Protein AF-A0A816HQ42-F1 (afdb_monomer)

Radius of gyration: 17.93 Å; Cα contacts (8 Å, |Δi|>4): 269; chains: 1; bounding box: 43×41×52 Å

Structure (mmCIF, N/CA/C/O backbone):
data_AF-A0A816HQ42-F1
#
_entry.id   AF-A0A816HQ42-F1
#
loop_
_atom_site.group_PDB
_atom_site.id
_atom_site.type_symbol
_atom_site.label_atom_id
_atom_site.label_alt_id
_atom_site.label_comp_id
_atom_site.label_asym_id
_atom_site.label_entity_id
_atom_site.label_seq_id
_atom_site.pdbx_PDB_ins_code
_atom_site.Cartn_x
_atom_site.Cartn_y
_atom_site.Cartn_z
_atom_site.occupancy
_atom_site.B_iso_or_equiv
_atom_site.auth_seq_id
_atom_site.auth_comp_id
_atom_site.auth_asym_id
_atom_site.auth_atom_id
_atom_site.pdbx_PDB_model_num
ATOM 1 N N . SER A 1 1 ? -10.584 -6.767 -4.571 1.00 36.97 1 SER A N 1
ATOM 2 C CA . SER A 1 1 ? -9.374 -7.254 -5.267 1.00 36.97 1 SER A CA 1
ATOM 3 C C . SER A 1 1 ? -8.694 -6.064 -5.923 1.00 36.97 1 SER A C 1
ATOM 5 O O . SER A 1 1 ? -9.395 -5.142 -6.325 1.00 36.97 1 SER A O 1
ATOM 7 N N . MET A 1 2 ? -7.358 -6.034 -5.983 1.00 34.44 2 MET A N 1
ATOM 8 C CA . MET A 1 2 ? -6.651 -5.024 -6.780 1.00 34.44 2 MET A CA 1
ATOM 9 C C . MET A 1 2 ? -6.932 -5.333 -8.249 1.00 34.44 2 MET A C 1
ATOM 11 O O . MET A 1 2 ? -6.673 -6.449 -8.694 1.00 34.44 2 MET A O 1
ATOM 15 N N . GLN A 1 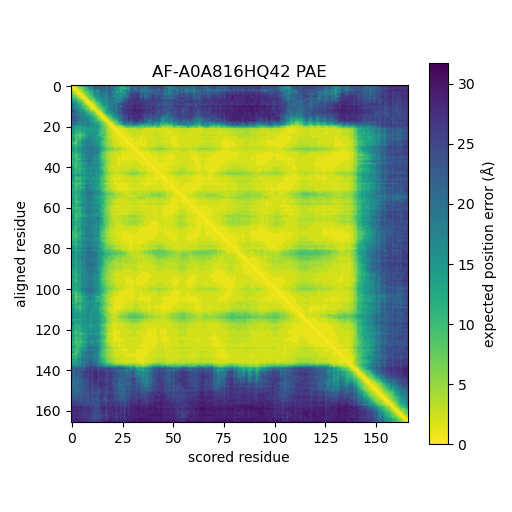3 ? -7.535 -4.394 -8.970 1.00 34.88 3 GLN A N 1
ATOM 16 C CA . GLN A 1 3 ? -7.752 -4.534 -10.404 1.00 34.88 3 GLN A CA 1
ATOM 17 C C . GLN A 1 3 ? -6.557 -3.895 -11.110 1.00 34.88 3 GLN A C 1
ATOM 19 O O . GLN A 1 3 ? -6.292 -2.696 -10.959 1.00 34.88 3 GLN A O 1
ATOM 24 N N . SER A 1 4 ? -5.816 -4.710 -11.861 1.00 33.09 4 SER A N 1
ATOM 25 C CA . SER A 1 4 ? -4.896 -4.215 -12.880 1.00 33.09 4 SER A CA 1
ATOM 26 C C . SER A 1 4 ? -5.750 -3.739 -14.049 1.00 33.09 4 SER A C 1
ATOM 28 O O . SER A 1 4 ? -6.280 -4.547 -14.809 1.00 33.09 4 SER A O 1
ATOM 30 N N . ILE A 1 5 ? -5.973 -2.429 -14.144 1.00 37.00 5 ILE A N 1
ATOM 31 C CA . ILE A 1 5 ? -6.613 -1.847 -15.320 1.00 37.00 5 ILE A CA 1
ATOM 32 C C . ILE A 1 5 ? -5.490 -1.482 -16.286 1.00 37.00 5 ILE A C 1
ATOM 34 O O . ILE A 1 5 ? -4.822 -0.457 -16.137 1.00 37.00 5 ILE A O 1
ATOM 38 N N . ILE A 1 6 ? -5.271 -2.358 -17.267 1.00 34.97 6 ILE A N 1
ATOM 39 C CA . ILE A 1 6 ? -4.435 -2.065 -18.427 1.00 34.97 6 ILE A CA 1
ATOM 40 C C . ILE A 1 6 ? -5.213 -1.128 -19.355 1.00 34.97 6 ILE A C 1
ATOM 42 O O . ILE A 1 6 ? -6.210 -1.500 -19.966 1.00 34.97 6 ILE A O 1
ATOM 46 N N . HIS A 1 7 ? -4.763 0.113 -19.479 1.00 31.97 7 HIS A N 1
ATOM 47 C CA . HIS A 1 7 ? -5.173 0.949 -20.597 1.00 31.97 7 HIS A CA 1
ATOM 48 C C . HIS A 1 7 ? -4.108 0.796 -21.680 1.00 31.97 7 HIS A C 1
ATOM 50 O O . HIS A 1 7 ? -2.968 1.219 -21.500 1.00 31.97 7 HIS A O 1
ATOM 56 N N . SER A 1 8 ? -4.459 0.149 -22.795 1.00 33.41 8 SER A N 1
ATOM 57 C CA . SER A 1 8 ? -3.625 0.213 -23.997 1.00 33.41 8 SER A CA 1
ATOM 58 C C . SER A 1 8 ? -3.621 1.652 -24.525 1.00 33.41 8 SER A C 1
ATOM 60 O O . SER A 1 8 ? -4.549 2.417 -24.249 1.00 33.41 8 SER A O 1
ATOM 62 N N . ALA A 1 9 ? -2.630 2.018 -25.342 1.00 36.56 9 ALA A N 1
ATOM 63 C CA . ALA A 1 9 ? -2.511 3.340 -25.977 1.00 36.56 9 ALA A CA 1
ATOM 64 C C . ALA A 1 9 ? -3.733 3.768 -26.835 1.00 36.56 9 ALA A C 1
ATOM 66 O O . ALA A 1 9 ? -3.754 4.864 -27.386 1.00 36.56 9 ALA A O 1
ATOM 67 N N . SER A 1 10 ? -4.765 2.922 -26.945 1.00 32.12 10 SER A N 1
ATOM 68 C CA . SER A 1 10 ? -6.044 3.208 -27.603 1.00 32.12 10 SER A CA 1
ATOM 69 C C . SER A 1 10 ? -7.177 3.638 -26.652 1.00 32.12 10 SER A C 1
ATOM 71 O O . SER A 1 10 ? -8.258 3.991 -27.123 1.00 32.12 10 SER A O 1
ATOM 73 N N . PHE A 1 11 ? -6.962 3.648 -25.329 1.00 42.50 11 PHE A N 1
ATOM 74 C CA . PHE A 1 11 ? -7.980 4.058 -24.357 1.00 42.50 11 PHE A CA 1
ATOM 75 C C . PHE A 1 11 ? -8.174 5.583 -24.349 1.00 42.50 11 PHE A C 1
ATOM 77 O O . PHE A 1 11 ? -7.267 6.338 -24.010 1.00 42.50 11 PHE A O 1
ATOM 84 N N . ARG A 1 12 ? -9.381 6.038 -24.706 1.00 39.88 12 ARG A N 1
ATOM 85 C CA . ARG A 1 12 ? -9.743 7.465 -24.854 1.00 39.88 12 ARG A CA 1
ATOM 86 C C . ARG A 1 12 ? -10.574 8.027 -23.687 1.00 39.88 12 ARG A C 1
ATOM 88 O O . ARG A 1 12 ? -11.146 9.100 -23.819 1.00 39.88 12 ARG A O 1
ATOM 95 N N . GLY A 1 13 ? -10.661 7.316 -22.557 1.00 36.53 13 GLY A N 1
ATOM 96 C CA . GLY A 1 13 ? -11.485 7.709 -21.399 1.00 36.53 13 GLY A CA 1
ATOM 97 C C . GLY A 1 13 ? -10.812 8.659 -20.400 1.00 36.53 13 GLY A C 1
ATOM 98 O O . GLY A 1 13 ? -11.449 9.082 -19.441 1.00 36.53 13 GLY A O 1
ATOM 99 N N . ILE A 1 14 ? -9.531 8.981 -20.596 1.00 37.81 14 ILE A N 1
ATOM 100 C CA . ILE A 1 14 ? -8.760 9.901 -19.752 1.00 37.81 14 ILE A CA 1
ATOM 101 C C . ILE A 1 14 ? -8.049 10.872 -20.693 1.00 37.81 14 ILE A C 1
ATOM 103 O O . ILE A 1 14 ? -7.273 10.452 -21.551 1.00 37.81 14 ILE A O 1
ATOM 107 N N . THR A 1 15 ? -8.315 12.169 -20.557 1.00 33.66 15 THR A N 1
ATOM 108 C CA . THR A 1 15 ? -7.527 13.216 -21.215 1.00 33.66 15 THR A CA 1
ATOM 109 C C . THR A 1 15 ? -6.071 13.079 -20.762 1.00 33.66 15 THR A C 1
ATOM 111 O O . THR A 1 15 ? -5.763 13.306 -19.594 1.00 33.66 15 THR A O 1
ATOM 114 N N . THR A 1 16 ? -5.209 12.653 -21.698 1.00 34.97 16 THR A N 1
ATOM 115 C CA . THR A 1 16 ? -3.775 12.308 -21.567 1.00 34.97 16 THR A CA 1
ATOM 116 C C . THR A 1 16 ? -3.448 11.126 -20.636 1.00 34.97 16 THR A C 1
ATOM 118 O O . THR A 1 16 ? -3.150 11.340 -19.463 1.00 34.97 16 THR A O 1
ATOM 121 N N . PRO A 1 17 ? -3.436 9.866 -21.126 1.00 45.38 17 PRO A N 1
ATOM 122 C CA . PRO A 1 17 ? -2.804 8.777 -20.390 1.00 45.38 17 PRO A CA 1
ATOM 123 C C . PRO A 1 17 ? -1.303 9.058 -20.265 1.00 45.38 17 PRO A C 1
ATOM 125 O O . PRO A 1 17 ? -0.625 9.343 -21.252 1.00 45.38 17 PRO A O 1
ATOM 128 N N . ASN A 1 18 ? -0.785 8.978 -19.043 1.00 53.00 18 ASN A N 1
ATOM 129 C CA . ASN A 1 18 ? 0.647 9.043 -18.779 1.00 53.00 18 ASN A CA 1
ATOM 130 C C . ASN A 1 18 ? 1.286 7.831 -19.473 1.00 53.00 18 ASN A C 1
ATOM 132 O O . ASN A 1 18 ? 1.146 6.709 -18.987 1.00 53.00 18 ASN A O 1
ATOM 136 N N . ALA A 1 19 ? 1.932 8.038 -20.621 1.00 57.00 19 ALA A N 1
ATOM 137 C CA . ALA A 1 19 ? 2.483 6.955 -21.440 1.00 57.00 19 ALA A CA 1
ATOM 138 C C . ALA A 1 19 ? 3.564 6.134 -20.709 1.00 57.00 19 ALA A C 1
ATOM 140 O O . ALA A 1 19 ? 3.849 5.004 -21.098 1.00 57.00 19 ALA A O 1
ATOM 141 N N . ASP A 1 20 ? 4.104 6.680 -19.617 1.00 68.25 20 ASP A N 1
ATOM 142 C CA . ASP A 1 20 ? 5.295 6.160 -18.958 1.00 68.25 20 ASP A CA 1
ATOM 143 C C . ASP A 1 20 ? 5.013 5.381 -17.659 1.00 68.25 20 ASP A C 1
ATOM 145 O O . ASP A 1 20 ? 5.944 5.050 -16.928 1.00 68.25 20 ASP A O 1
ATOM 149 N N . THR A 1 21 ? 3.751 5.098 -17.301 1.00 79.62 21 THR A N 1
ATOM 150 C CA . THR A 1 21 ? 3.432 4.327 -16.079 1.00 79.62 21 THR A CA 1
ATOM 151 C C . THR A 1 21 ? 2.330 3.300 -16.289 1.00 79.62 21 THR A C 1
ATOM 153 O O . THR A 1 21 ? 1.280 3.617 -16.843 1.00 79.62 21 THR A O 1
ATOM 156 N N . LEU A 1 22 ? 2.518 2.103 -15.734 1.00 87.88 22 LEU A N 1
ATOM 157 C CA . LEU A 1 22 ? 1.455 1.120 -15.560 1.00 87.88 22 LEU A CA 1
ATOM 158 C C . LEU A 1 22 ? 0.682 1.370 -14.266 1.00 87.88 22 LEU A C 1
ATOM 160 O O . LEU A 1 22 ? 1.268 1.670 -13.223 1.00 87.88 22 LEU A O 1
ATOM 164 N N . TYR A 1 23 ? -0.638 1.218 -14.348 1.00 89.88 23 TYR A N 1
ATOM 165 C CA . TYR A 1 23 ? -1.549 1.466 -13.239 1.00 89.88 23 TYR A CA 1
ATOM 166 C C . TYR A 1 23 ? -1.910 0.189 -12.481 1.00 89.88 23 TYR A C 1
ATOM 168 O O . TYR A 1 23 ? -2.059 -0.888 -13.058 1.00 89.88 23 TYR A O 1
ATOM 176 N N . SER A 1 24 ? -2.116 0.329 -11.175 1.00 89.62 24 SER A N 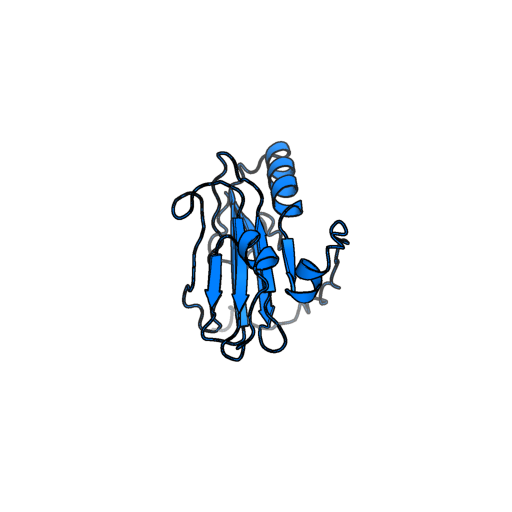1
ATOM 177 C CA . SER A 1 24 ? -2.744 -0.690 -10.333 1.00 89.62 24 SER A CA 1
ATOM 178 C C . SER A 1 24 ? -3.718 -0.003 -9.388 1.00 89.62 24 SER A C 1
ATOM 180 O O . SER A 1 24 ? -3.317 0.850 -8.602 1.00 89.62 24 SER A O 1
ATOM 182 N N . THR A 1 25 ? -5.001 -0.348 -9.464 1.00 93.38 25 THR A N 1
ATOM 183 C CA . THR A 1 25 ? -6.054 0.387 -8.750 1.00 93.38 25 THR A CA 1
ATOM 184 C C . THR A 1 25 ? -6.837 -0.506 -7.809 1.00 93.38 25 THR A C 1
ATOM 186 O O . THR A 1 25 ? -7.088 -1.674 -8.110 1.00 93.38 25 THR A O 1
ATOM 189 N N . ALA A 1 26 ? -7.251 0.039 -6.668 1.00 93.75 26 ALA A N 1
ATOM 190 C CA . ALA A 1 26 ? -8.113 -0.680 -5.742 1.00 93.75 26 ALA A CA 1
ATOM 191 C C . ALA A 1 26 ? -9.007 0.260 -4.945 1.00 93.75 26 ALA A C 1
ATOM 193 O O . ALA A 1 26 ? -8.530 1.241 -4.384 1.00 93.75 26 ALA A O 1
ATOM 194 N N . TRP A 1 27 ? -10.280 -0.109 -4.838 1.00 94.75 27 TRP A N 1
ATOM 195 C CA . TRP A 1 27 ? -11.196 0.419 -3.836 1.00 94.75 27 TRP A CA 1
ATOM 196 C C . TRP A 1 27 ? -11.289 -0.556 -2.670 1.00 94.75 27 TRP A C 1
ATOM 198 O O . TRP A 1 27 ? -11.439 -1.764 -2.879 1.00 94.75 27 TRP A O 1
ATOM 208 N N . LEU A 1 28 ? -11.184 -0.031 -1.454 1.00 95.94 28 LEU A N 1
ATOM 209 C CA . LEU A 1 28 ? -11.301 -0.779 -0.210 1.00 95.94 28 LEU A CA 1
ATOM 210 C C . LEU A 1 28 ? -12.557 -0.335 0.524 1.00 95.94 28 LEU A C 1
ATOM 212 O O . LEU A 1 28 ? -12.828 0.862 0.611 1.00 95.94 28 LEU A O 1
ATOM 216 N N . ASP A 1 29 ? -13.265 -1.302 1.094 1.00 96.69 29 ASP A N 1
ATOM 217 C CA . ASP A 1 29 ? -14.307 -1.071 2.085 1.00 96.69 29 ASP A CA 1
ATOM 218 C C . ASP A 1 29 ? -13.749 -1.424 3.467 1.00 96.69 29 ASP A C 1
ATOM 220 O O . ASP A 1 29 ? -13.346 -2.563 3.709 1.00 96.69 29 ASP A O 1
ATOM 224 N N . LEU A 1 30 ? -13.669 -0.421 4.338 1.00 96.81 30 LEU A N 1
ATOM 225 C CA . LEU A 1 30 ? -13.080 -0.509 5.673 1.00 96.81 30 LEU A CA 1
ATOM 226 C C . LEU A 1 30 ? -14.145 -0.614 6.781 1.00 96.81 30 LEU A C 1
ATOM 228 O O . LEU A 1 30 ? -13.823 -0.343 7.940 1.00 96.81 30 LEU A O 1
ATOM 232 N N . ASP A 1 31 ? -15.408 -0.913 6.443 1.00 95.31 31 ASP A N 1
ATOM 233 C CA . ASP A 1 31 ? -16.497 -1.019 7.429 1.00 95.31 31 ASP A CA 1
ATOM 234 C C . ASP A 1 31 ? -16.350 -2.253 8.325 1.00 95.31 31 ASP A C 1
ATOM 236 O O . ASP A 1 31 ? -16.416 -2.127 9.548 1.00 95.31 31 ASP A O 1
ATOM 240 N N . ASP A 1 32 ? -16.107 -3.418 7.719 1.00 92.88 32 ASP A N 1
ATOM 241 C CA . ASP A 1 32 ? -16.091 -4.702 8.429 1.00 92.88 32 ASP A CA 1
ATOM 242 C C . ASP A 1 32 ? -14.741 -4.982 9.097 1.00 92.88 32 ASP A C 1
ATOM 244 O O . ASP A 1 32 ? -14.677 -5.360 10.269 1.00 92.88 32 ASP A O 1
ATOM 248 N N . GLU A 1 33 ? -13.636 -4.792 8.370 1.00 94.62 33 GLU A N 1
ATOM 249 C CA . GLU A 1 33 ? -12.295 -5.018 8.907 1.00 94.62 33 GLU A CA 1
ATOM 250 C C . GLU A 1 33 ? -11.205 -4.159 8.235 1.00 94.62 33 GLU A C 1
ATOM 252 O O . GLU A 1 33 ? -11.399 -3.632 7.135 1.00 94.62 33 GLU A O 1
ATOM 257 N N . PRO A 1 34 ? -10.031 -4.002 8.883 1.00 97.38 34 PRO A N 1
ATOM 258 C CA . PRO A 1 34 ? -8.873 -3.362 8.270 1.00 97.38 34 PRO A CA 1
ATOM 259 C C . PRO A 1 34 ? -8.353 -4.115 7.046 1.00 97.38 34 PRO A C 1
ATOM 261 O O . PRO A 1 34 ? -8.460 -5.337 6.952 1.00 97.38 34 PRO A O 1
ATOM 264 N N . TRP A 1 35 ? -7.675 -3.394 6.160 1.00 97.75 35 TRP A N 1
ATOM 265 C CA . TRP A 1 35 ? -7.003 -3.957 4.989 1.00 97.75 35 TRP A CA 1
ATOM 266 C C . TRP A 1 35 ? -5.499 -3.746 5.060 1.00 97.75 35 TRP A C 1
ATOM 268 O O . TRP A 1 35 ? -5.027 -2.758 5.612 1.00 97.75 35 TRP A O 1
ATOM 278 N N . VAL A 1 36 ? -4.736 -4.659 4.470 1.00 97.44 36 VAL A N 1
ATOM 279 C CA . VAL A 1 36 ? -3.279 -4.585 4.381 1.00 97.44 36 VAL A CA 1
ATOM 280 C C . VAL A 1 36 ? -2.873 -4.514 2.919 1.00 97.44 36 VAL A C 1
ATOM 282 O O . VAL A 1 36 ? -3.274 -5.368 2.126 1.00 97.44 36 VAL A O 1
ATOM 285 N N . PHE A 1 37 ? -2.060 -3.515 2.583 1.00 98.00 37 PHE A N 1
ATOM 286 C CA . PHE A 1 37 ? -1.383 -3.396 1.296 1.00 98.00 37 PHE A CA 1
ATOM 287 C C . PHE A 1 37 ? 0.124 -3.531 1.482 1.00 98.00 37 PHE A C 1
ATOM 289 O O . PHE A 1 37 ? 0.675 -2.902 2.378 1.00 98.00 37 PHE A O 1
ATOM 296 N N . SER A 1 38 ? 0.813 -4.287 0.635 1.00 97.12 38 SER A N 1
ATOM 297 C CA . SER A 1 38 ? 2.276 -4.256 0.587 1.00 97.12 38 SER A CA 1
ATOM 298 C C . SER A 1 38 ? 2.800 -4.226 -0.837 1.00 97.12 38 SER A C 1
ATOM 300 O O . SER A 1 38 ? 2.181 -4.778 -1.749 1.00 97.12 38 SER A O 1
ATOM 302 N N . HIS A 1 39 ? 3.976 -3.629 -0.999 1.00 96.94 39 HIS A N 1
ATOM 303 C CA . HIS A 1 39 ? 4.764 -3.689 -2.225 1.00 96.94 39 HIS A CA 1
ATOM 304 C C . HIS A 1 39 ? 6.185 -4.193 -1.914 1.00 96.94 39 HIS A C 1
ATOM 306 O O . HIS A 1 39 ? 6.673 -3.992 -0.793 1.00 96.94 39 HIS A O 1
ATOM 312 N N . PRO A 1 40 ? 6.853 -4.856 -2.876 1.00 97.81 40 PRO A N 1
ATOM 313 C CA . PRO A 1 40 ? 8.234 -5.296 -2.714 1.00 97.81 40 PRO A CA 1
ATOM 314 C C . PRO A 1 40 ? 9.195 -4.100 -2.718 1.00 97.81 40 PRO A C 1
ATOM 316 O O . PRO A 1 40 ? 8.786 -2.950 -2.894 1.00 97.81 40 PRO A O 1
ATOM 319 N N . ASP A 1 41 ? 10.486 -4.379 -2.562 1.00 97.50 41 ASP A N 1
ATOM 320 C CA . ASP A 1 41 ? 11.516 -3.403 -2.907 1.00 97.50 41 ASP A CA 1
ATOM 321 C C . ASP A 1 41 ? 11.402 -3.059 -4.401 1.00 97.50 41 ASP A C 1
ATOM 323 O O . ASP A 1 41 ? 11.361 -3.936 -5.267 1.00 97.50 41 ASP A O 1
ATOM 327 N N . MET A 1 42 ? 11.294 -1.768 -4.687 1.00 96.62 42 MET A N 1
ATOM 328 C CA . MET A 1 42 ? 11.076 -1.224 -6.024 1.00 96.62 42 MET A CA 1
ATOM 329 C C . MET A 1 42 ? 12.396 -0.933 -6.756 1.00 96.62 42 MET A C 1
ATOM 331 O O . MET A 1 42 ? 12.383 -0.519 -7.920 1.00 96.62 42 MET A O 1
ATOM 335 N N . GLY A 1 43 ? 13.541 -1.152 -6.104 1.00 95.69 43 GLY A N 1
ATOM 336 C CA . GLY A 1 43 ? 14.870 -0.886 -6.635 1.00 95.69 43 GLY A CA 1
ATOM 337 C C . GLY A 1 43 ? 14.998 0.563 -7.094 1.00 95.69 43 GLY A C 1
ATOM 338 O O . GLY A 1 43 ? 14.601 1.488 -6.396 1.00 95.69 43 GLY A O 1
ATOM 339 N N . ASN A 1 44 ? 15.502 0.769 -8.309 1.00 93.94 44 ASN A N 1
ATOM 340 C CA . ASN A 1 44 ? 15.640 2.106 -8.896 1.00 93.94 44 ASN A CA 1
ATOM 341 C C . ASN A 1 44 ? 14.399 2.557 -9.686 1.00 93.94 44 ASN A C 1
ATOM 343 O O . ASN A 1 44 ? 14.432 3.600 -10.341 1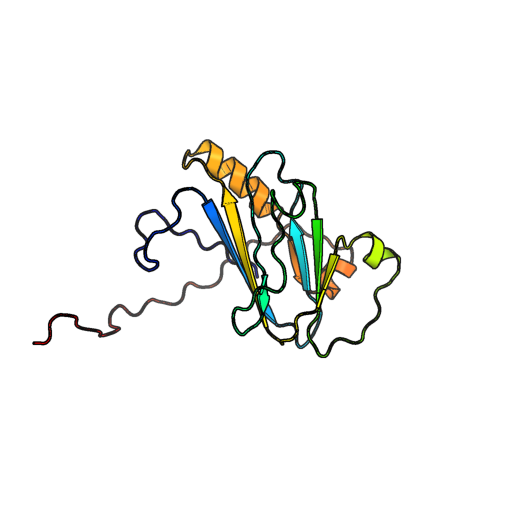.00 93.94 44 ASN A O 1
ATOM 347 N N . ARG A 1 45 ? 13.313 1.770 -9.691 1.00 94.50 45 ARG A N 1
ATOM 348 C CA . ARG A 1 45 ? 12.130 2.081 -10.496 1.00 94.50 45 ARG A CA 1
ATOM 349 C C . ARG A 1 45 ? 11.281 3.138 -9.803 1.00 94.50 45 ARG A C 1
ATOM 351 O O . ARG A 1 45 ? 10.954 3.026 -8.621 1.00 94.50 45 ARG A O 1
ATOM 358 N N . TYR A 1 46 ? 10.877 4.151 -10.566 1.00 95.44 46 TYR A N 1
ATOM 359 C CA . TYR A 1 46 ? 9.934 5.142 -10.068 1.00 95.44 46 TYR A CA 1
ATOM 360 C C . TYR A 1 46 ? 8.562 4.506 -9.808 1.00 95.44 46 TYR A C 1
ATOM 362 O O . TYR A 1 46 ? 8.021 3.798 -10.663 1.00 95.44 46 TYR A O 1
ATOM 370 N N . TYR A 1 47 ? 7.994 4.792 -8.639 1.00 96.88 47 TYR A N 1
ATOM 371 C CA . TYR A 1 47 ? 6.643 4.390 -8.272 1.00 96.88 47 TYR A CA 1
ATOM 372 C C . TYR A 1 47 ? 5.965 5.427 -7.375 1.00 96.88 47 TYR A C 1
ATOM 374 O O . TYR A 1 47 ? 6.620 6.251 -6.725 1.00 96.88 47 TYR A O 1
ATOM 382 N N . LEU A 1 48 ? 4.637 5.356 -7.331 1.00 96.31 48 LEU A N 1
ATOM 383 C CA . LEU A 1 48 ? 3.797 6.156 -6.450 1.00 96.31 48 LEU A CA 1
ATOM 384 C C . LEU A 1 48 ? 2.481 5.418 -6.172 1.00 96.31 48 LEU A C 1
ATOM 386 O O . LEU A 1 48 ? 1.860 4.915 -7.106 1.00 96.31 48 LEU A O 1
ATOM 390 N N . PHE A 1 49 ? 2.017 5.408 -4.923 1.00 97.69 49 PHE A N 1
ATOM 391 C CA . PHE A 1 49 ? 0.718 4.847 -4.533 1.00 97.69 49 PHE A CA 1
ATOM 392 C C . PHE A 1 49 ? -0.139 5.877 -3.784 1.00 97.69 49 PHE A C 1
ATOM 394 O O . PHE A 1 49 ? -0.375 5.697 -2.592 1.00 97.69 49 PHE A O 1
ATOM 401 N N . PRO A 1 50 ? -0.638 6.955 -4.414 1.00 97.44 50 PRO A N 1
ATOM 402 C CA . PRO A 1 50 ? -1.527 7.881 -3.733 1.00 97.44 50 PRO A CA 1
ATOM 403 C C . PRO A 1 50 ? -2.761 7.140 -3.220 1.00 97.44 50 PRO A C 1
ATOM 405 O O . PRO A 1 50 ? -3.383 6.350 -3.939 1.00 97.44 50 PRO A O 1
ATOM 408 N N . MET A 1 51 ? -3.074 7.397 -1.960 1.00 97.69 51 MET A N 1
ATOM 409 C CA . MET A 1 51 ? -4.191 6.827 -1.232 1.00 97.69 51 MET A CA 1
ATOM 410 C C . MET A 1 51 ? -5.162 7.955 -0.944 1.00 97.69 51 MET A C 1
ATOM 412 O O . MET A 1 51 ? -4.778 8.984 -0.383 1.00 97.69 51 MET A O 1
ATOM 416 N N . TYR A 1 52 ? -6.411 7.755 -1.329 1.00 97.75 52 TYR A N 1
ATOM 417 C CA . TYR A 1 52 ? -7.469 8.737 -1.205 1.00 97.75 52 TYR A CA 1
ATOM 418 C C . TYR A 1 52 ? -8.550 8.223 -0.273 1.00 97.75 52 TYR A C 1
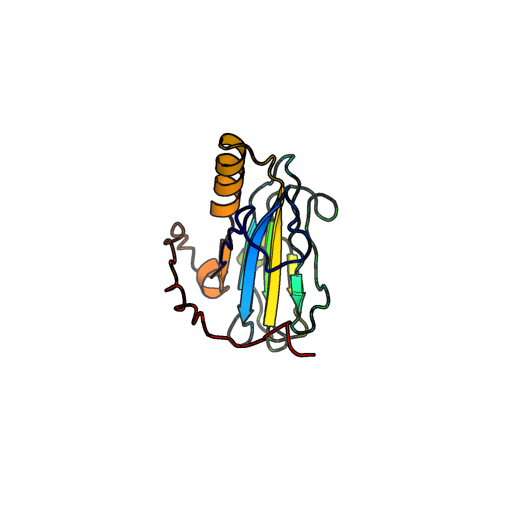ATOM 420 O O . TYR A 1 52 ? -8.896 7.042 -0.308 1.00 97.75 52 TYR A O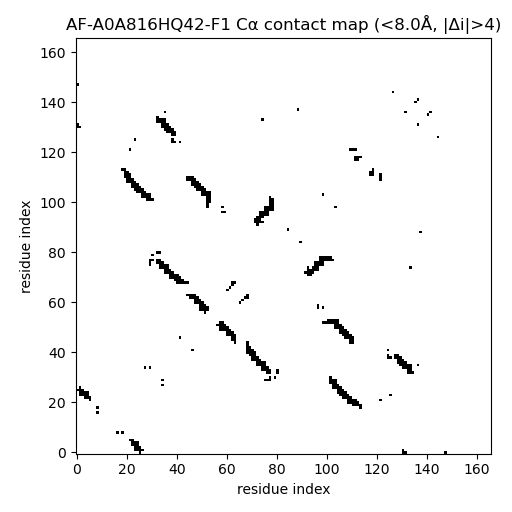 1
ATOM 428 N N . GLU A 1 53 ? -9.111 9.111 0.534 1.00 93.50 53 GLU A N 1
ATOM 429 C CA . GLU A 1 53 ? -10.394 8.843 1.179 1.00 93.50 53 GLU A CA 1
ATOM 430 C C . GLU A 1 53 ? -11.557 9.073 0.189 1.00 93.50 53 GLU A C 1
ATOM 432 O O . GLU A 1 53 ? -11.339 9.492 -0.950 1.00 93.50 53 GLU A O 1
ATOM 437 N N . HIS A 1 54 ? -12.788 8.740 0.586 1.00 92.06 54 HIS A N 1
ATOM 438 C CA . HIS A 1 54 ? -13.981 8.778 -0.268 1.00 92.06 54 HIS A CA 1
ATOM 439 C C . HIS A 1 54 ? -14.160 10.101 -1.045 1.00 92.06 54 HIS A C 1
ATOM 441 O O . HIS A 1 54 ? -14.549 10.068 -2.210 1.00 92.06 54 HIS A O 1
ATOM 447 N N . TRP A 1 55 ? -13.815 11.250 -0.461 1.00 91.62 55 TRP A N 1
ATOM 448 C CA . TRP A 1 55 ? -13.910 12.566 -1.106 1.00 91.62 55 TRP A CA 1
ATOM 449 C C . TRP A 1 55 ? -12.676 12.960 -1.928 1.0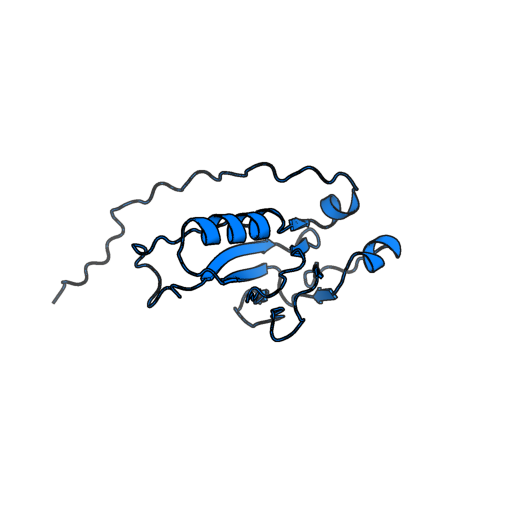0 91.62 55 TRP A C 1
ATOM 451 O O . TRP A 1 55 ? -12.495 14.132 -2.252 1.00 91.62 55 TRP A O 1
ATOM 461 N N . MET A 1 56 ? -11.842 11.989 -2.310 1.00 92.06 56 MET A N 1
ATOM 462 C CA . MET A 1 56 ? -10.637 12.184 -3.123 1.00 92.06 56 MET A CA 1
ATOM 463 C C . MET A 1 56 ? -9.574 13.081 -2.470 1.00 92.06 56 MET A C 1
ATOM 465 O O . MET A 1 56 ? -8.654 13.546 -3.148 1.00 92.06 56 MET A O 1
ATOM 469 N N . SER A 1 57 ? -9.629 13.284 -1.152 1.00 95.81 57 SER A N 1
ATOM 470 C CA . SER A 1 57 ? -8.516 13.892 -0.422 1.00 95.81 57 SER A CA 1
ATOM 471 C C . SER A 1 57 ? -7.401 12.864 -0.256 1.00 95.81 57 SER A C 1
ATOM 473 O O . SER A 1 57 ? -7.653 11.714 0.109 1.00 95.81 57 SER A O 1
ATOM 475 N N . VAL A 1 58 ? -6.155 13.266 -0.509 1.00 96.19 58 VAL A N 1
ATOM 476 C CA . VAL A 1 58 ? -4.993 12.394 -0.293 1.00 96.19 58 VAL A CA 1
ATOM 477 C C . VAL A 1 58 ? -4.781 12.211 1.207 1.00 96.19 58 VAL A C 1
ATOM 479 O O . VAL A 1 58 ? -4.574 13.186 1.925 1.00 96.19 58 VAL A O 1
ATOM 482 N N . ILE A 1 59 ? -4.794 10.964 1.669 1.00 96.62 59 ILE A N 1
ATOM 483 C CA . ILE A 1 59 ? -4.467 10.612 3.058 1.00 96.62 59 ILE A CA 1
ATOM 484 C C . ILE A 1 59 ? -3.003 10.201 3.214 1.00 96.62 59 ILE A C 1
ATOM 486 O O . ILE A 1 59 ? -2.417 10.406 4.270 1.00 96.62 59 ILE A O 1
ATOM 490 N N . GLU A 1 60 ? -2.411 9.624 2.167 1.00 97.50 60 GLU A N 1
ATOM 491 C CA . GLU A 1 60 ? -1.009 9.222 2.124 1.00 97.50 60 GLU A CA 1
ATOM 492 C C . GLU A 1 60 ? -0.563 9.062 0.665 1.00 97.50 60 GLU A C 1
ATOM 494 O O . GLU A 1 60 ? -1.382 8.811 -0.219 1.00 97.50 60 GLU A O 1
ATOM 499 N N . SER A 1 61 ? 0.732 9.214 0.388 1.00 96.94 61 SER A N 1
ATOM 500 C CA . SER A 1 61 ? 1.270 9.044 -0.966 1.00 96.94 61 SER A CA 1
ATOM 501 C C . SER A 1 61 ? 2.715 8.536 -0.908 1.00 96.94 61 SER A C 1
ATOM 503 O O . SER A 1 61 ? 3.662 9.300 -1.138 1.00 96.94 61 SER A O 1
ATOM 505 N N . PRO A 1 62 ? 2.916 7.255 -0.543 1.00 97.50 62 PRO A N 1
ATOM 506 C CA . PRO A 1 62 ? 4.228 6.647 -0.572 1.00 97.50 62 PRO A CA 1
ATOM 507 C C . PRO A 1 62 ? 4.688 6.475 -2.018 1.00 97.50 62 PRO A C 1
ATOM 509 O O . PRO A 1 62 ? 3.899 6.251 -2.941 1.00 97.50 62 PRO A O 1
ATOM 512 N N . GLY A 1 63 ? 5.987 6.606 -2.212 1.00 96.75 63 GLY A N 1
ATOM 513 C CA . GLY A 1 63 ? 6.613 6.622 -3.518 1.00 96.75 63 GLY A CA 1
ATOM 514 C C . GLY A 1 63 ? 8.104 6.864 -3.400 1.00 96.75 63 GLY A C 1
ATOM 515 O O . GLY A 1 63 ? 8.613 7.250 -2.344 1.00 96.75 63 GLY A O 1
ATOM 516 N N . THR A 1 64 ? 8.800 6.725 -4.525 1.00 96.19 64 THR A N 1
ATOM 517 C CA . THR A 1 64 ? 10.264 6.861 -4.611 1.00 96.19 64 THR A CA 1
ATOM 518 C C . THR A 1 64 ? 10.788 8.144 -3.956 1.00 96.19 64 THR A C 1
ATOM 520 O O . THR A 1 64 ? 11.871 8.150 -3.383 1.00 96.19 64 THR A O 1
ATOM 523 N N . ARG A 1 65 ? 10.016 9.238 -4.023 1.00 94.38 65 ARG A N 1
ATOM 524 C CA . ARG A 1 65 ? 10.406 10.564 -3.515 1.00 94.38 65 ARG A CA 1
ATOM 525 C C . ARG A 1 65 ? 10.043 10.821 -2.051 1.00 94.38 65 ARG A C 1
ATOM 527 O O . ARG A 1 65 ? 10.582 11.758 -1.476 1.00 94.38 65 ARG A O 1
ATOM 534 N N . THR A 1 66 ? 9.108 10.066 -1.480 1.00 95.38 66 THR A N 1
ATOM 535 C CA . THR A 1 66 ? 8.522 10.355 -0.158 1.00 95.38 66 THR A CA 1
ATOM 536 C C . THR A 1 66 ? 8.890 9.309 0.884 1.00 95.38 66 THR A C 1
ATOM 538 O O . THR A 1 66 ? 9.110 9.657 2.039 1.00 95.38 66 THR A O 1
ATOM 541 N N . THR A 1 67 ? 8.994 8.041 0.486 1.00 95.25 67 THR A N 1
ATOM 542 C CA . THR A 1 67 ? 9.233 6.910 1.399 1.00 95.25 67 THR A CA 1
ATOM 543 C C . THR A 1 67 ? 10.423 6.042 0.996 1.00 95.25 67 THR A C 1
ATOM 545 O O . THR A 1 67 ? 10.695 5.039 1.649 1.00 95.25 67 THR A O 1
ATOM 548 N N . GLY A 1 68 ? 11.150 6.420 -0.060 1.00 95.56 68 GLY A N 1
ATOM 549 C CA . GLY A 1 68 ? 12.229 5.612 -0.625 1.00 95.56 68 GLY A CA 1
ATOM 550 C C . GLY A 1 68 ? 11.696 4.419 -1.417 1.00 95.56 68 GLY A C 1
ATOM 551 O O . GLY A 1 68 ? 10.556 4.427 -1.881 1.00 95.56 68 GLY A O 1
ATOM 552 N N . THR A 1 69 ? 12.534 3.405 -1.621 1.00 96.88 69 THR A N 1
ATOM 553 C CA . THR A 1 69 ? 12.252 2.295 -2.551 1.00 96.88 69 THR A CA 1
ATOM 554 C C . THR A 1 69 ? 12.164 0.925 -1.899 1.00 96.88 69 THR A C 1
ATOM 556 O O . THR A 1 69 ? 11.699 -0.003 -2.550 1.00 96.88 69 THR A O 1
ATOM 559 N N . GLY A 1 70 ? 12.545 0.798 -0.626 1.00 97.62 70 GLY A N 1
ATOM 560 C CA . GLY A 1 70 ? 12.476 -0.466 0.102 1.00 97.62 70 GLY A CA 1
ATOM 561 C C . GLY A 1 70 ? 11.054 -1.023 0.207 1.00 97.62 70 GLY A C 1
ATOM 562 O O . GLY A 1 70 ? 10.068 -0.296 0.072 1.00 97.62 70 GLY A O 1
ATOM 563 N N . ALA A 1 71 ? 10.957 -2.327 0.474 1.00 97.81 71 ALA A N 1
ATOM 564 C CA . ALA A 1 71 ? 9.677 -2.993 0.688 1.00 97.81 71 ALA A CA 1
ATOM 565 C C . ALA A 1 71 ? 8.898 -2.346 1.842 1.00 97.81 71 ALA A C 1
ATOM 567 O O . ALA A 1 71 ? 9.467 -2.028 2.891 1.00 97.81 71 ALA A O 1
ATOM 568 N N . ALA A 1 72 ? 7.585 -2.195 1.671 1.00 98.00 72 ALA A N 1
ATOM 569 C CA . ALA A 1 72 ? 6.731 -1.597 2.688 1.00 98.00 72 ALA A CA 1
ATOM 570 C C . ALA A 1 72 ? 5.372 -2.290 2.780 1.00 98.00 72 ALA A C 1
ATOM 572 O O . ALA A 1 72 ? 4.817 -2.765 1.789 1.00 98.00 72 ALA A O 1
ATOM 573 N N . THR A 1 73 ? 4.836 -2.324 4.000 1.00 98.06 73 THR A N 1
ATOM 574 C CA . THR A 1 73 ? 3.512 -2.861 4.326 1.00 98.06 73 THR A CA 1
ATOM 575 C C . THR A 1 73 ? 2.694 -1.814 5.077 1.00 98.06 73 THR A C 1
ATOM 577 O O . THR A 1 73 ? 3.105 -1.300 6.117 1.00 98.06 73 THR A O 1
ATOM 580 N N . TYR A 1 74 ? 1.506 -1.523 4.570 1.00 98.31 74 TYR A N 1
ATOM 581 C CA . TYR A 1 74 ? 0.587 -0.511 5.059 1.00 98.31 74 TYR A CA 1
ATOM 582 C C . TYR A 1 74 ? -0.672 -1.168 5.605 1.00 98.31 74 TYR A C 1
ATOM 584 O O . TYR A 1 74 ? -1.296 -1.984 4.927 1.00 98.31 74 TYR A O 1
ATOM 592 N N . LEU A 1 75 ? -1.061 -0.792 6.820 1.00 98.25 75 LEU A N 1
ATOM 593 C CA . LEU A 1 75 ? -2.361 -1.143 7.382 1.00 98.25 75 LEU A CA 1
ATOM 594 C C . LEU A 1 75 ? -3.331 0.019 7.189 1.00 98.25 75 LEU A C 1
ATOM 596 O O . LEU A 1 75 ? -3.034 1.132 7.615 1.00 98.25 75 LEU A O 1
ATOM 600 N N . PHE A 1 76 ? -4.510 -0.261 6.652 1.00 98.38 76 PHE A N 1
ATOM 601 C CA . PHE A 1 76 ? -5.615 0.677 6.514 1.00 98.38 76 PHE A CA 1
ATOM 602 C C . PHE A 1 76 ? -6.734 0.342 7.480 1.00 98.38 76 PHE A C 1
ATOM 604 O O . PHE A 1 76 ? -7.256 -0.770 7.463 1.00 98.38 76 PHE A O 1
ATOM 611 N N . THR A 1 77 ? -7.147 1.317 8.280 1.00 98.31 77 THR A N 1
ATOM 612 C CA . THR A 1 77 ? -8.292 1.170 9.188 1.00 98.31 77 THR A CA 1
ATOM 613 C C . THR A 1 77 ? -9.335 2.237 8.910 1.00 98.31 77 THR A C 1
ATOM 615 O O . THR A 1 77 ? -8.982 3.404 8.728 1.00 98.31 77 THR A O 1
ATOM 618 N N . GLY A 1 78 ? -10.609 1.850 8.927 1.00 97.62 78 GLY A N 1
ATOM 619 C CA . GLY A 1 78 ? -11.731 2.779 8.830 1.00 97.62 78 GLY A CA 1
ATOM 620 C C . GLY A 1 78 ? -12.004 3.521 10.145 1.00 97.62 78 GLY A C 1
ATOM 621 O O . GLY A 1 78 ? -11.427 3.194 11.188 1.00 97.62 78 GLY A O 1
ATOM 622 N N . PRO A 1 79 ? -12.923 4.501 10.137 1.00 96.94 79 PRO A N 1
ATOM 623 C CA . PRO A 1 79 ? -13.196 5.349 11.293 1.00 96.94 79 PRO A CA 1
ATOM 624 C C . PRO A 1 79 ? -13.801 4.597 12.487 1.00 96.94 79 PRO A C 1
ATOM 626 O O . PRO A 1 79 ? -13.625 5.044 13.620 1.00 96.94 79 PRO A O 1
ATOM 629 N N . LYS A 1 80 ? -14.478 3.466 12.237 1.00 96.19 80 LYS A N 1
ATOM 630 C CA . LYS A 1 80 ? -15.114 2.612 13.255 1.00 96.19 80 LYS A CA 1
ATOM 631 C C . LYS A 1 80 ? -14.156 1.616 13.919 1.00 96.19 80 LYS A C 1
ATOM 633 O O . LYS A 1 80 ? -14.539 0.963 14.887 1.00 96.19 80 LYS A O 1
ATOM 638 N N . TRP A 1 81 ? -12.936 1.458 13.405 1.00 95.88 81 TRP A N 1
ATOM 639 C CA . TRP A 1 81 ? -12.009 0.467 13.938 1.00 95.88 81 TRP A CA 1
ATOM 640 C C . TRP A 1 81 ? -11.405 0.928 15.268 1.00 95.88 81 TRP A C 1
ATOM 642 O O . TRP A 1 81 ? -10.749 1.966 15.329 1.00 95.88 81 TRP A O 1
ATOM 652 N N . ASN A 1 82 ? -11.587 0.112 16.309 1.00 92.62 82 ASN A N 1
ATOM 653 C CA . ASN A 1 82 ? -11.054 0.329 17.662 1.00 92.62 82 ASN A CA 1
ATO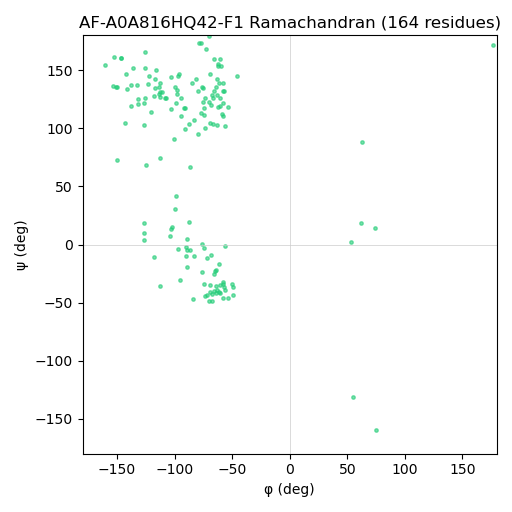M 654 C C . ASN A 1 82 ? -10.252 -0.887 18.170 1.00 92.62 82 ASN A C 1
ATOM 656 O O . ASN A 1 82 ? -10.084 -1.079 19.373 1.00 92.62 82 ASN A O 1
ATOM 660 N N . GLY A 1 83 ? -9.819 -1.762 17.258 1.00 88.25 83 GLY A N 1
ATOM 661 C CA . GLY A 1 83 ? -9.077 -2.971 17.604 1.00 88.25 83 GLY A CA 1
ATOM 662 C C . GLY A 1 83 ? -7.643 -2.684 18.055 1.00 88.25 83 GLY A C 1
ATOM 663 O O . GLY A 1 83 ? -7.109 -1.594 17.869 1.00 88.25 83 GLY A O 1
ATOM 664 N N . THR A 1 84 ? -6.986 -3.702 18.612 1.00 89.19 84 THR A N 1
ATOM 665 C CA . THR A 1 84 ? -5.546 -3.662 18.906 1.00 89.19 84 THR A CA 1
ATOM 666 C C . THR A 1 84 ? -4.828 -4.730 18.090 1.00 89.19 84 THR A C 1
ATOM 668 O O . THR A 1 84 ? -5.274 -5.872 18.023 1.00 89.19 84 THR A O 1
ATOM 671 N N . LEU A 1 85 ? -3.698 -4.373 17.481 1.00 89.06 85 LEU A N 1
ATOM 672 C CA . LEU A 1 85 ? -2.823 -5.335 16.805 1.00 89.06 85 LEU A CA 1
ATOM 673 C C . LEU A 1 85 ? -1.914 -6.046 17.812 1.00 89.06 85 LEU A C 1
ATOM 675 O O . LEU A 1 85 ? -1.373 -5.405 18.720 1.00 89.06 85 LEU A O 1
ATOM 679 N N . SER A 1 86 ? -1.666 -7.338 17.599 1.00 88.94 86 SER A N 1
ATOM 680 C CA . SER A 1 86 ? -0.627 -8.065 18.335 1.00 88.94 86 SER A CA 1
ATOM 681 C C . SER A 1 86 ? 0.761 -7.477 18.048 1.00 88.94 86 SER A C 1
ATOM 683 O O . SER A 1 86 ? 1.002 -6.912 16.978 1.00 88.94 86 SER A O 1
ATOM 685 N N . SER A 1 87 ? 1.706 -7.628 18.981 1.00 89.44 87 SER A N 1
ATOM 686 C CA . SER A 1 87 ? 3.083 -7.138 18.800 1.00 89.44 87 SER A CA 1
ATOM 687 C C . SER A 1 87 ? 3.752 -7.724 17.552 1.00 89.44 87 SER A C 1
ATOM 689 O O . SER A 1 87 ? 4.443 -7.008 16.833 1.00 89.44 87 SER A O 1
ATOM 691 N N . GLN A 1 88 ? 3.479 -8.996 17.244 1.00 88.56 88 GLN A N 1
ATOM 692 C CA . GLN A 1 88 ? 3.997 -9.664 16.049 1.00 88.56 88 GLN A CA 1
ATOM 693 C C . GLN A 1 88 ? 3.449 -9.052 14.750 1.00 88.56 88 GLN A C 1
ATOM 695 O O . GLN A 1 88 ? 4.190 -8.894 13.784 1.00 88.56 88 GLN A O 1
ATOM 700 N N . LEU A 1 89 ? 2.163 -8.683 14.708 1.00 89.56 89 LEU A N 1
ATOM 701 C CA . LEU A 1 89 ? 1.594 -8.007 13.539 1.00 89.56 89 LEU A CA 1
ATOM 702 C C . LEU A 1 89 ? 2.148 -6.592 13.396 1.00 89.56 89 LEU A C 1
ATOM 704 O O . LEU A 1 89 ? 2.501 -6.202 12.289 1.00 89.56 89 LEU A O 1
ATOM 708 N N . LYS A 1 90 ? 2.295 -5.851 14.502 1.00 92.19 90 LYS A N 1
ATOM 709 C CA . LYS A 1 90 ? 2.887 -4.502 14.486 1.00 92.19 90 LYS A CA 1
ATOM 710 C C . LYS A 1 90 ? 4.288 -4.494 13.872 1.00 92.19 90 LYS A C 1
ATOM 712 O O . LYS A 1 90 ? 4.584 -3.604 13.092 1.00 92.19 90 LYS A O 1
ATOM 717 N N . GLN A 1 91 ? 5.111 -5.506 14.153 1.00 92.50 91 GLN A N 1
ATOM 718 C CA . GLN A 1 91 ? 6.454 -5.643 13.569 1.00 92.50 91 GLN A CA 1
ATOM 719 C C . GLN A 1 91 ? 6.453 -5.867 12.048 1.00 92.50 91 GLN A C 1
ATOM 721 O O . GLN A 1 91 ? 7.448 -5.581 11.390 1.00 92.50 91 GLN A O 1
ATOM 726 N N . ARG A 1 92 ? 5.353 -6.377 11.480 1.00 93.19 92 ARG A N 1
ATOM 727 C CA . ARG A 1 92 ? 5.193 -6.608 10.034 1.00 93.19 92 ARG A CA 1
ATOM 728 C C . ARG A 1 92 ? 4.596 -5.408 9.293 1.00 93.19 92 ARG A C 1
ATOM 730 O O . ARG A 1 92 ? 4.546 -5.434 8.069 1.00 93.19 92 ARG A O 1
ATOM 737 N N . ILE A 1 93 ? 4.101 -4.396 10.007 1.00 95.94 93 ILE A N 1
ATOM 738 C CA . ILE A 1 93 ? 3.502 -3.193 9.426 1.00 95.94 93 ILE A CA 1
ATOM 739 C C . ILE A 1 93 ? 4.547 -2.077 9.423 1.00 95.94 93 ILE A C 1
ATOM 741 O O . ILE A 1 93 ? 5.030 -1.665 10.472 1.00 95.94 93 ILE A O 1
ATOM 745 N N . THR A 1 94 ? 4.849 -1.538 8.247 1.00 97.62 94 THR A N 1
ATOM 746 C CA . THR A 1 94 ? 5.702 -0.353 8.087 1.00 97.62 94 THR A CA 1
ATOM 747 C C . THR A 1 94 ? 4.983 0.907 8.559 1.00 97.62 94 THR A C 1
ATOM 749 O O . THR A 1 94 ? 5.575 1.737 9.244 1.00 97.62 94 THR A O 1
ATOM 752 N N . LYS A 1 95 ? 3.702 1.069 8.199 1.00 97.56 95 LYS A N 1
ATOM 753 C CA . LYS A 1 95 ? 2.907 2.239 8.591 1.00 97.56 95 LYS A CA 1
ATOM 754 C C . LYS A 1 95 ? 1.426 1.902 8.728 1.00 97.56 95 LYS A C 1
ATOM 756 O O . LYS A 1 95 ? 0.837 1.241 7.875 1.00 97.56 95 LYS A O 1
ATOM 761 N N . HIS A 1 96 ? 0.814 2.388 9.802 1.00 97.31 96 HIS A N 1
ATOM 762 C CA . HIS A 1 96 ? -0.634 2.358 9.995 1.00 97.31 96 HIS A CA 1
ATOM 763 C C . HIS A 1 96 ? -1.233 3.683 9.517 1.00 97.31 96 HIS A C 1
ATOM 765 O O . HIS A 1 96 ? -0.792 4.754 9.925 1.00 97.31 96 HIS A O 1
ATOM 771 N N . ILE A 1 97 ? -2.220 3.599 8.630 1.00 97.94 97 ILE A N 1
ATOM 772 C CA . ILE A 1 97 ? -2.914 4.723 8.010 1.00 97.94 97 ILE A CA 1
ATOM 773 C C . ILE A 1 97 ? -4.397 4.605 8.363 1.00 97.94 97 ILE A C 1
ATOM 775 O O . ILE A 1 97 ? -5.090 3.669 7.956 1.00 97.94 97 ILE A O 1
ATOM 779 N N . ARG A 1 98 ? -4.901 5.565 9.137 1.00 97.44 98 ARG A N 1
ATOM 780 C CA . ARG A 1 98 ? -6.322 5.639 9.481 1.00 97.44 98 ARG A CA 1
ATOM 781 C C . ARG A 1 98 ? -7.053 6.490 8.448 1.00 97.44 98 ARG A C 1
ATOM 783 O O . ARG A 1 98 ? -6.793 7.685 8.350 1.00 97.44 98 ARG A O 1
ATOM 790 N N . SER A 1 99 ? -7.993 5.891 7.722 1.00 97.50 99 SER A N 1
ATOM 791 C CA . SER A 1 99 ? -8.893 6.637 6.844 1.00 97.50 99 SER A CA 1
ATOM 792 C C . SER A 1 99 ? -9.965 7.349 7.679 1.00 97.50 99 SER A C 1
ATOM 794 O O . SER A 1 99 ? -10.548 6.731 8.578 1.00 97.50 99 SER A O 1
ATOM 796 N N . PRO A 1 100 ? -10.274 8.628 7.399 1.00 96.56 100 PRO A N 1
ATOM 797 C CA . PRO A 1 100 ? -11.410 9.309 8.014 1.00 96.56 100 PRO A CA 1
ATOM 798 C C . PRO A 1 100 ? -12.760 8.800 7.481 1.00 96.56 100 PRO A C 1
ATOM 800 O O . PRO A 1 100 ? -13.795 9.106 8.068 1.00 96.56 100 PRO A O 1
ATOM 803 N N . SER A 1 101 ? -12.768 8.017 6.397 1.00 96.62 101 SER A N 1
ATOM 804 C CA . SER A 1 101 ? -13.979 7.518 5.741 1.00 96.62 101 SER A CA 1
ATOM 805 C C . SER A 1 101 ? -13.983 5.989 5.601 1.00 96.62 101 SER A C 1
ATOM 807 O O . SER A 1 101 ? -12.961 5.323 5.779 1.00 96.62 101 SER A O 1
ATOM 809 N N . ARG A 1 102 ? -15.162 5.426 5.296 1.00 96.56 102 ARG A N 1
ATOM 810 C CA . ARG A 1 102 ? -15.362 3.984 5.062 1.00 96.56 102 ARG A CA 1
ATOM 811 C C . ARG A 1 102 ? -14.583 3.479 3.849 1.00 96.56 102 ARG A C 1
ATOM 813 O O . ARG A 1 102 ? -14.059 2.373 3.896 1.00 96.56 102 ARG A O 1
ATOM 820 N N . TYR A 1 103 ? -14.518 4.273 2.784 1.00 96.94 103 TYR A N 1
ATOM 821 C CA . TYR A 1 103 ? -13.896 3.857 1.534 1.00 96.94 103 TYR A CA 1
ATOM 822 C C . TYR A 1 103 ? -12.515 4.474 1.369 1.00 96.94 103 TYR A C 1
ATOM 824 O O . TYR A 1 103 ? -12.275 5.621 1.743 1.00 96.94 103 TYR A O 1
ATOM 832 N N . LEU A 1 104 ? -11.609 3.700 0.787 1.00 97.00 104 LEU A N 1
ATOM 833 C CA . LEU A 1 104 ? -10.266 4.145 0.446 1.00 97.00 104 LEU A CA 1
ATOM 834 C C . LEU A 1 104 ? -9.957 3.728 -0.984 1.00 97.00 104 LEU A C 1
ATOM 836 O O . LEU A 1 104 ? -10.239 2.595 -1.371 1.00 97.00 104 LEU A O 1
ATOM 840 N N . PHE A 1 105 ? -9.354 4.623 -1.756 1.00 97.44 105 PHE A N 1
ATOM 841 C CA . PHE A 1 105 ? -8.888 4.337 -3.105 1.00 97.44 105 PHE A CA 1
ATOM 842 C C . PHE A 1 105 ? -7.361 4.382 -3.181 1.00 97.44 105 PHE A C 1
ATOM 844 O O . PHE A 1 105 ? -6.749 5.341 -2.722 1.00 97.44 105 PHE A O 1
ATOM 851 N N . ILE A 1 106 ? -6.744 3.362 -3.776 1.00 97.56 106 ILE A N 1
ATOM 852 C CA . ILE A 1 106 ? -5.308 3.318 -4.075 1.00 97.56 106 ILE A CA 1
ATOM 853 C C . ILE A 1 106 ? -5.124 3.475 -5.582 1.00 97.56 106 ILE A C 1
ATOM 855 O O . ILE A 1 106 ? -5.668 2.681 -6.354 1.00 97.56 106 ILE A O 1
ATOM 859 N N . LEU A 1 107 ? -4.309 4.450 -5.989 1.00 96.00 107 LEU A N 1
ATOM 860 C CA . LEU A 1 107 ? -3.936 4.689 -7.383 1.00 96.00 107 LEU A CA 1
ATOM 861 C C . LEU A 1 107 ? -2.450 4.394 -7.617 1.00 96.00 107 LEU A C 1
ATOM 863 O O . LEU A 1 107 ? -1.636 5.297 -7.779 1.00 96.00 107 LEU A O 1
ATOM 867 N N . GLY A 1 108 ? -2.077 3.123 -7.655 1.00 95.31 108 GLY A N 1
ATOM 868 C CA . GLY A 1 108 ? -0.705 2.721 -7.940 1.00 95.31 108 GLY A CA 1
ATOM 869 C C . GLY A 1 108 ? -0.254 3.106 -9.342 1.00 95.31 108 GLY A C 1
ATOM 870 O O . GLY A 1 108 ? -0.984 2.906 -10.313 1.00 95.31 108 GLY A O 1
ATOM 871 N N . ARG A 1 109 ? 0.962 3.642 -9.430 1.00 95.44 109 ARG A N 1
ATOM 872 C CA . ARG A 1 109 ? 1.669 3.964 -10.668 1.00 95.44 109 ARG A CA 1
ATOM 873 C C . ARG A 1 109 ? 3.079 3.412 -10.574 1.00 95.44 109 ARG A C 1
ATOM 875 O O . ARG A 1 109 ? 3.813 3.768 -9.653 1.00 95.44 109 ARG A O 1
ATOM 882 N N . THR A 1 110 ? 3.463 2.612 -11.556 1.00 95.31 110 THR A N 1
ATOM 883 C CA . THR A 1 110 ? 4.801 2.025 -11.652 1.00 95.31 110 THR A CA 1
ATOM 884 C C . THR A 1 110 ? 5.379 2.355 -13.013 1.00 95.31 110 THR A C 1
ATOM 886 O O . THR A 1 110 ? 4.766 2.055 -14.035 1.00 95.31 110 THR A O 1
ATOM 889 N N . TYR A 1 111 ? 6.534 3.017 -13.034 1.00 94.25 111 TYR A N 1
ATOM 890 C CA . TYR A 1 111 ? 7.140 3.508 -14.270 1.00 94.25 111 TYR A CA 1
ATOM 891 C C . TYR A 1 111 ? 7.472 2.372 -15.237 1.00 94.25 111 TYR A C 1
ATOM 893 O O . TYR A 1 111 ? 7.980 1.333 -14.811 1.00 94.25 111 TYR A O 1
ATOM 901 N N . CYS A 1 112 ? 7.212 2.577 -16.526 1.00 90.88 112 CYS A N 1
ATOM 902 C CA . CYS A 1 112 ? 7.506 1.641 -17.600 1.00 90.88 112 CYS A CA 1
ATOM 903 C C . CYS A 1 112 ? 7.987 2.387 -18.850 1.00 90.88 112 CYS A C 1
ATOM 905 O O . CYS A 1 112 ? 7.360 3.344 -19.287 1.00 90.88 112 CYS A O 1
ATOM 907 N N . LEU A 1 113 ? 9.068 1.902 -19.458 1.00 87.94 113 LEU A N 1
ATOM 908 C CA . LEU A 1 113 ? 9.663 2.432 -20.688 1.00 87.94 113 LEU A CA 1
ATOM 909 C C . LEU A 1 113 ? 8.865 2.089 -21.959 1.00 87.94 113 LEU A C 1
ATOM 911 O O . LEU A 1 113 ? 9.283 2.458 -23.055 1.00 87.94 113 LEU A O 1
ATOM 915 N N . GLY A 1 114 ? 7.780 1.318 -21.844 1.00 85.00 114 GLY A N 1
ATOM 916 C CA . GLY A 1 114 ? 6.948 0.911 -22.981 1.00 85.00 114 GLY A CA 1
ATOM 917 C C . GLY A 1 114 ? 7.566 -0.162 -23.887 1.00 85.00 114 GLY A C 1
ATOM 918 O O . GLY A 1 114 ? 7.085 -0.379 -24.997 1.00 85.00 114 GLY A O 1
ATOM 919 N N . LYS A 1 115 ? 8.633 -0.839 -23.441 1.00 87.81 115 LYS A N 1
ATOM 920 C CA . LYS A 1 115 ? 9.279 -1.947 -24.170 1.00 87.81 115 LYS A CA 1
ATOM 921 C C . LYS A 1 115 ? 8.767 -3.303 -23.666 1.00 87.81 115 LYS A C 1
ATOM 923 O O . LYS A 1 115 ? 8.548 -3.419 -22.459 1.00 87.81 115 LYS A O 1
ATOM 928 N N . PRO A 1 116 ? 8.623 -4.334 -24.525 1.00 89.06 116 PRO A N 1
ATOM 929 C CA . PRO A 1 116 ? 8.139 -5.660 -24.122 1.00 89.06 116 PRO A CA 1
ATOM 930 C C . PRO A 1 116 ? 8.839 -6.239 -22.884 1.00 89.06 116 PRO A C 1
ATOM 932 O O . PRO A 1 116 ? 8.183 -6.740 -21.974 1.00 89.06 116 PRO A O 1
ATOM 935 N N . GLU A 1 117 ? 10.161 -6.114 -22.799 1.00 90.25 117 GLU A N 1
ATOM 936 C CA . GLU A 1 117 ? 10.955 -6.637 -21.683 1.00 90.25 117 GLU A CA 1
ATOM 937 C C . GLU A 1 117 ? 10.690 -5.865 -20.385 1.00 90.25 117 GLU A C 1
ATOM 939 O O . GLU A 1 117 ? 10.673 -6.444 -19.296 1.00 90.25 117 GLU A O 1
ATOM 944 N N . ASP A 1 118 ? 10.453 -4.556 -20.498 1.00 91.00 118 ASP A N 1
ATOM 945 C CA . ASP A 1 118 ? 10.179 -3.706 -19.345 1.00 91.00 118 ASP A CA 1
ATOM 946 C C . ASP A 1 118 ? 8.762 -3.925 -18.804 1.00 91.00 118 ASP A C 1
ATOM 948 O O . ASP A 1 118 ? 8.573 -3.926 -17.590 1.00 91.00 118 ASP A O 1
ATOM 952 N N . TYR A 1 119 ? 7.786 -4.220 -19.671 1.00 89.06 119 TYR A N 1
ATOM 953 C CA . TYR A 1 119 ? 6.455 -4.658 -19.238 1.00 89.06 119 TYR A CA 1
ATOM 954 C C . TYR A 1 119 ? 6.530 -5.924 -18.383 1.00 89.06 119 TYR A C 1
ATOM 956 O O . TYR A 1 119 ? 5.944 -5.969 -17.303 1.00 89.06 119 TYR A O 1
ATOM 964 N N . VAL A 1 120 ? 7.312 -6.923 -18.807 1.00 92.69 120 VAL A N 1
ATOM 965 C CA . VAL A 1 120 ? 7.519 -8.151 -18.023 1.00 92.69 120 VAL A CA 1
ATOM 966 C C . VAL A 1 120 ? 8.153 -7.836 -16.665 1.00 92.69 120 VAL A C 1
ATOM 968 O O . VAL A 1 120 ? 7.743 -8.391 -15.646 1.00 92.69 120 VAL A O 1
ATOM 971 N N . ALA A 1 121 ? 9.137 -6.933 -16.619 1.00 93.31 121 ALA A N 1
ATOM 972 C CA . ALA A 1 121 ? 9.762 -6.522 -15.363 1.00 93.31 121 ALA A CA 1
ATOM 973 C C . ALA A 1 121 ? 8.779 -5.803 -14.421 1.00 93.31 121 ALA A C 1
ATOM 975 O O . ALA A 1 121 ? 8.781 -6.069 -13.219 1.00 93.31 121 ALA A O 1
ATOM 976 N N . VAL A 1 122 ? 7.924 -4.923 -14.951 1.00 93.50 122 VAL A N 1
ATOM 977 C CA . VAL A 1 122 ? 6.898 -4.227 -14.161 1.00 93.50 122 VAL A CA 1
ATOM 978 C C . VAL A 1 122 ? 5.834 -5.197 -13.662 1.00 93.50 122 VAL A C 1
ATOM 980 O O . VAL A 1 122 ? 5.481 -5.135 -12.487 1.00 93.50 122 VAL A O 1
ATOM 983 N N . HIS A 1 123 ? 5.369 -6.128 -14.495 1.00 91.56 123 HIS A N 1
ATOM 984 C CA . HIS A 1 123 ? 4.392 -7.130 -14.073 1.00 91.56 123 HIS A CA 1
ATOM 985 C C . HIS A 1 123 ? 4.936 -8.018 -12.957 1.00 91.56 123 HIS A C 1
ATOM 987 O O . HIS A 1 123 ? 4.263 -8.178 -11.950 1.00 91.56 123 HIS A O 1
ATOM 993 N N . ARG A 1 124 ? 6.206 -8.442 -13.019 1.00 94.38 124 ARG A N 1
ATOM 994 C CA . ARG A 1 124 ? 6.836 -9.165 -11.898 1.00 94.38 124 ARG A CA 1
ATOM 995 C C . ARG A 1 124 ? 6.837 -8.378 -10.585 1.00 94.38 124 ARG A C 1
ATOM 997 O O . ARG A 1 124 ? 6.789 -8.989 -9.521 1.00 94.38 124 ARG A O 1
ATOM 1004 N N . LEU A 1 125 ? 6.931 -7.046 -10.626 1.00 95.62 125 LEU A N 1
ATOM 1005 C CA . LEU A 1 125 ? 6.784 -6.211 -9.426 1.00 95.62 125 LEU A CA 1
ATOM 1006 C C . LEU A 1 125 ? 5.318 -6.135 -8.980 1.00 95.62 125 LEU A C 1
ATOM 1008 O O . LEU A 1 125 ? 5.043 -6.271 -7.792 1.00 95.62 125 LEU A O 1
ATOM 1012 N N . GLN A 1 126 ? 4.388 -5.941 -9.918 1.00 94.31 126 GLN A N 1
ATOM 1013 C 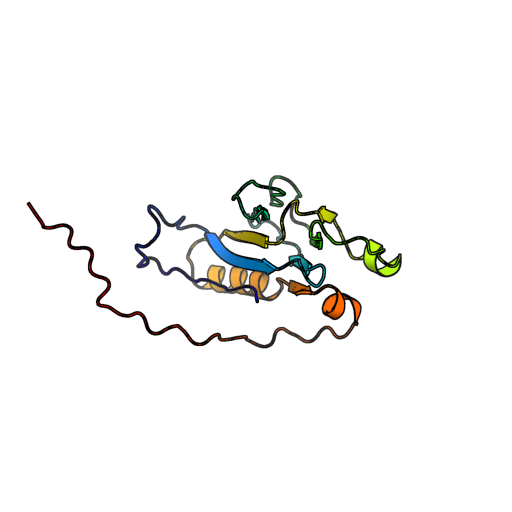CA . GLN A 1 126 ? 2.950 -5.859 -9.641 1.00 94.31 126 GLN A CA 1
ATOM 1014 C C . GLN A 1 126 ? 2.377 -7.171 -9.089 1.00 94.31 126 GLN A C 1
ATOM 1016 O O . GLN A 1 126 ? 1.542 -7.132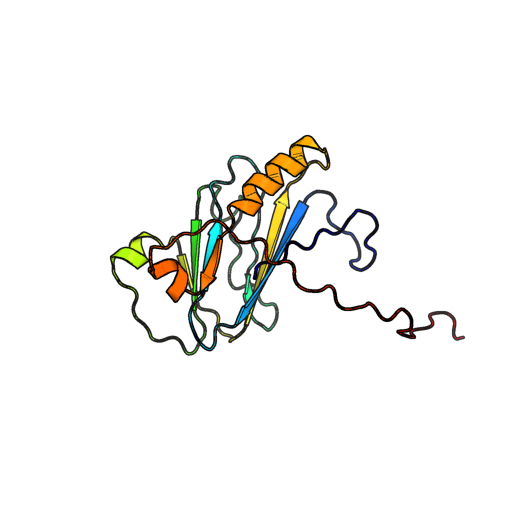 -8.191 1.00 94.31 126 GLN A O 1
ATOM 1021 N N . ASP A 1 127 ? 2.873 -8.321 -9.545 1.00 94.69 127 ASP A N 1
ATOM 1022 C CA . ASP A 1 127 ? 2.486 -9.655 -9.062 1.00 94.69 127 ASP A CA 1
ATOM 1023 C C . ASP A 1 127 ? 2.854 -9.875 -7.588 1.00 94.69 127 ASP A C 1
ATOM 1025 O O . ASP A 1 127 ? 2.268 -10.713 -6.902 1.00 94.69 127 ASP A O 1
ATOM 1029 N N . GLN A 1 128 ? 3.821 -9.106 -7.083 1.00 95.12 128 GLN A N 1
ATOM 1030 C CA . GLN A 1 128 ? 4.222 -9.107 -5.678 1.00 95.12 128 GLN A CA 1
ATOM 1031 C C . GLN A 1 128 ? 3.424 -8.107 -4.835 1.00 95.12 128 GLN A C 1
ATOM 1033 O O . GLN A 1 128 ? 3.600 -8.062 -3.615 1.00 95.12 128 GLN A O 1
ATOM 1038 N N . TYR A 1 129 ? 2.552 -7.295 -5.442 1.00 95.69 129 TYR A N 1
ATOM 1039 C CA . TYR A 1 129 ? 1.655 -6.444 -4.673 1.00 95.69 129 TYR A CA 1
ATOM 1040 C C . TYR A 1 129 ? 0.646 -7.314 -3.939 1.00 95.69 129 TYR A C 1
ATOM 1042 O O . TYR A 1 129 ? -0.043 -8.159 -4.511 1.00 95.69 129 TYR A O 1
ATOM 1050 N N . PHE A 1 130 ? 0.533 -7.077 -2.643 1.00 92.38 130 PHE A N 1
ATOM 1051 C CA . PHE A 1 130 ? -0.416 -7.773 -1.797 1.00 92.38 130 PHE A CA 1
ATOM 1052 C C . PHE A 1 130 ? -1.488 -6.789 -1.364 1.00 92.38 130 PHE A C 1
ATOM 1054 O O . PHE A 1 130 ? -1.166 -5.709 -0.885 1.00 92.38 130 PHE A O 1
ATOM 1061 N N . LEU A 1 131 ? -2.758 -7.164 -1.504 1.00 95.81 131 LEU A N 1
ATOM 1062 C CA . LEU A 1 131 ? -3.876 -6.389 -0.980 1.00 95.81 131 LEU A CA 1
ATOM 1063 C C . LEU A 1 131 ? -4.965 -7.328 -0.472 1.00 95.81 131 LEU A C 1
ATOM 1065 O O . LEU A 1 131 ? -5.694 -7.928 -1.268 1.00 95.81 131 LEU A O 1
ATOM 1069 N N . ARG A 1 132 ? -5.078 -7.468 0.849 1.00 94.00 132 ARG A N 1
ATOM 1070 C CA . ARG A 1 132 ? -6.040 -8.376 1.489 1.00 94.00 132 ARG A CA 1
ATOM 1071 C C . ARG A 1 132 ? -6.548 -7.815 2.818 1.00 94.00 132 ARG A C 1
ATOM 1073 O O . ARG A 1 132 ? -5.869 -6.977 3.411 1.00 94.00 132 ARG A O 1
ATOM 1080 N N . PRO A 1 133 ? -7.690 -8.306 3.317 1.00 95.44 133 PRO A N 1
ATOM 1081 C CA . PRO A 1 133 ? -8.129 -8.002 4.671 1.00 95.44 133 PRO A CA 1
ATOM 1082 C C . PRO A 1 133 ? -7.112 -8.464 5.730 1.00 95.44 133 PRO A C 1
ATOM 1084 O O . PRO A 1 133 ? -6.338 -9.406 5.509 1.00 95.44 133 PRO A O 1
ATOM 1087 N N . LEU A 1 134 ? -7.103 -7.799 6.886 1.00 93.56 134 LEU A N 1
ATOM 1088 C CA . LEU A 1 134 ? -6.175 -8.074 7.983 1.00 93.56 134 LEU A CA 1
ATOM 1089 C C . LEU A 1 134 ? -6.322 -9.506 8.510 1.00 93.56 134 LEU A C 1
ATOM 1091 O O . LEU A 1 134 ? -5.312 -10.123 8.856 1.00 93.56 134 LEU A O 1
ATOM 1095 N N . SER A 1 135 ? -7.537 -10.058 8.532 1.00 91.62 135 SER A N 1
ATOM 1096 C CA . SER A 1 135 ? -7.808 -11.451 8.906 1.00 91.62 135 SER A CA 1
ATOM 1097 C C . SER A 1 135 ? -6.973 -12.447 8.085 1.00 91.62 135 SER A C 1
ATOM 1099 O O . SER A 1 135 ? -6.305 -13.323 8.642 1.00 91.62 135 SER A O 1
ATOM 1101 N N . VAL A 1 136 ? -6.910 -12.251 6.763 1.00 90.62 136 VAL A N 1
ATOM 1102 C CA . VAL A 1 136 ? -6.122 -13.073 5.832 1.00 90.62 136 VAL A CA 1
ATOM 1103 C C . VAL A 1 136 ? -4.627 -12.884 6.074 1.00 90.62 136 VAL A C 1
ATOM 1105 O O . VAL A 1 136 ? -3.908 -13.869 6.242 1.00 90.62 136 VAL A O 1
ATOM 1108 N N . PHE A 1 137 ? -4.160 -11.635 6.163 1.00 88.50 137 PHE A N 1
ATOM 1109 C CA . PHE A 1 137 ? -2.750 -11.322 6.434 1.00 88.50 137 PHE A CA 1
ATOM 1110 C C . PHE A 1 137 ? -2.246 -11.924 7.757 1.00 88.50 137 PHE A C 1
ATOM 1112 O O . PHE A 1 137 ? -1.084 -12.334 7.870 1.00 88.50 137 PHE A O 1
ATOM 1119 N N . SER A 1 138 ? -3.122 -12.001 8.760 1.00 84.69 138 SER A N 1
ATOM 1120 C CA . SER A 1 138 ? -2.796 -12.521 10.091 1.00 84.69 138 SER A CA 1
ATOM 1121 C C . SER A 1 138 ? -2.697 -14.043 10.134 1.00 84.69 138 SER A C 1
ATOM 1123 O O . SER A 1 138 ? -2.006 -14.586 10.990 1.00 84.69 138 SER A O 1
ATOM 1125 N N . SER A 1 139 ? -3.346 -14.741 9.203 1.00 75.25 139 SER A N 1
ATOM 1126 C CA . SER A 1 139 ? -3.510 -16.195 9.265 1.00 75.25 139 SER A CA 1
ATOM 1127 C C . SER A 1 139 ? -2.266 -17.027 8.904 1.00 75.25 139 SER A C 1
ATOM 1129 O O . SER A 1 139 ? -2.346 -18.251 8.920 1.00 75.25 139 SER A O 1
ATOM 1131 N N . ASN A 1 140 ? -1.117 -16.417 8.572 1.00 55.75 140 ASN A N 1
ATOM 1132 C CA . ASN A 1 140 ? 0.115 -17.080 8.084 1.00 55.75 140 ASN A CA 1
ATOM 1133 C C . ASN A 1 140 ? -0.063 -18.022 6.870 1.00 55.75 140 ASN A C 1
ATOM 1135 O O . ASN A 1 140 ? 0.911 -18.595 6.385 1.00 55.75 140 ASN A O 1
ATOM 1139 N N . LYS A 1 141 ? -1.276 -18.152 6.324 1.00 47.56 141 LYS A N 1
ATOM 1140 C CA . LYS A 1 141 ? -1.579 -18.886 5.097 1.00 47.56 141 LYS A CA 1
ATOM 1141 C C . LYS A 1 141 ? -1.384 -17.961 3.900 1.00 47.56 141 LYS A C 1
ATOM 1143 O O . LYS A 1 141 ? -2.340 -17.590 3.225 1.00 47.56 141 LYS A O 1
ATOM 1148 N N . TYR A 1 142 ? -0.142 -17.553 3.651 1.00 42.16 142 TYR A N 1
ATOM 1149 C CA . TYR A 1 142 ? 0.198 -16.946 2.369 1.00 42.16 142 TYR A CA 1
ATOM 1150 C C . TYR A 1 142 ? 0.054 -18.013 1.282 1.00 42.16 142 TYR A C 1
ATOM 1152 O O . TYR A 1 142 ? 0.886 -18.905 1.157 1.00 42.16 142 TYR A O 1
ATOM 1160 N N . GLN A 1 143 ? -1.035 -17.938 0.523 1.00 37.91 143 GLN A N 1
ATOM 1161 C CA . GLN A 1 143 ? -1.170 -18.614 -0.760 1.00 37.91 143 GLN A CA 1
ATOM 1162 C C . GLN A 1 143 ? -0.889 -17.577 -1.848 1.00 37.91 143 GLN A C 1
ATOM 1164 O O . GLN A 1 143 ? -1.338 -16.431 -1.748 1.00 37.91 143 GLN A O 1
ATOM 1169 N N . THR A 1 144 ? -0.105 -17.966 -2.851 1.00 36.50 144 THR A N 1
ATOM 1170 C CA . THR A 1 144 ? 0.134 -17.196 -4.079 1.00 36.50 144 THR A CA 1
ATOM 1171 C C . THR A 1 144 ? -1.187 -16.647 -4.637 1.00 36.50 144 THR A C 1
ATOM 1173 O O . THR A 1 144 ? -2.221 -17.308 -4.489 1.00 36.50 144 THR A O 1
ATOM 1176 N N . PRO A 1 145 ? -1.208 -15.443 -5.246 1.00 42.50 145 PRO A N 1
ATOM 1177 C CA . PRO A 1 145 ? -2.446 -14.864 -5.753 1.00 42.50 145 PRO A CA 1
ATOM 1178 C C . PRO A 1 145 ? -3.163 -15.837 -6.701 1.00 42.50 145 PRO A C 1
ATOM 1180 O O . PRO A 1 145 ? -2.623 -16.203 -7.739 1.00 42.50 145 PRO A O 1
ATOM 1183 N N . GLN A 1 146 ? -4.387 -16.254 -6.358 1.00 34.62 146 GLN A N 1
ATOM 1184 C CA . GLN A 1 146 ? -5.309 -16.765 -7.369 1.00 34.62 146 GLN A CA 1
ATOM 1185 C C . GLN A 1 146 ? -5.668 -15.603 -8.293 1.00 34.62 146 GLN A C 1
ATOM 1187 O O . GLN A 1 146 ? -6.108 -14.548 -7.823 1.00 34.62 146 GLN A O 1
ATOM 1192 N N . GLU A 1 147 ? -5.471 -15.818 -9.588 1.00 34.75 147 GLU A N 1
ATOM 1193 C CA . GLU A 1 147 ? -5.898 -14.929 -10.660 1.00 34.75 147 GLU A CA 1
ATOM 1194 C C . GLU A 1 147 ? -7.415 -14.704 -10.542 1.00 34.75 147 GLU A C 1
ATOM 1196 O O . GLU A 1 147 ? -8.230 -15.577 -10.836 1.00 34.75 147 GLU A O 1
ATOM 1201 N N . TYR A 1 148 ? -7.812 -13.549 -10.007 1.00 36.56 148 TYR A N 1
ATOM 1202 C CA . TYR A 1 148 ? -9.214 -13.156 -9.929 1.00 36.56 148 TYR A CA 1
ATOM 1203 C C . TYR A 1 148 ? -9.570 -12.444 -11.228 1.00 36.56 148 TYR A C 1
ATOM 1205 O O . TYR A 1 148 ? -9.196 -11.286 -11.413 1.00 36.56 148 TYR A O 1
ATOM 1213 N N . ASN A 1 149 ? -10.290 -13.137 -12.109 1.00 34.47 149 ASN A N 1
ATOM 1214 C CA . ASN A 1 149 ? -10.768 -12.590 -13.372 1.00 34.47 149 ASN A CA 1
ATOM 1215 C C . ASN A 1 149 ? -12.253 -12.197 -13.217 1.00 34.47 149 ASN A C 1
ATOM 1217 O O . ASN A 1 149 ? -13.125 -13.059 -13.363 1.00 34.47 149 ASN A O 1
ATOM 1221 N N . PRO A 1 150 ? -12.582 -10.949 -12.821 1.00 38.81 150 PRO A N 1
ATOM 1222 C CA . PRO A 1 150 ? -13.975 -10.542 -12.709 1.00 38.81 150 PRO A CA 1
ATOM 1223 C C . PRO A 1 150 ? -14.639 -10.594 -14.092 1.00 38.81 150 PRO A C 1
ATOM 1225 O O . PRO A 1 150 ? -14.004 -10.230 -15.084 1.00 38.81 150 PRO A O 1
ATOM 1228 N N . PRO A 1 151 ? -15.915 -11.002 -14.187 1.00 40.75 151 PRO A N 1
ATOM 1229 C CA . PRO A 1 151 ? -16.638 -10.924 -15.446 1.00 40.75 151 PRO A CA 1
ATOM 1230 C C . PRO A 1 151 ? -16.655 -9.469 -15.920 1.00 40.75 151 PRO A C 1
ATOM 1232 O O . PRO A 1 151 ? -17.133 -8.584 -15.209 1.00 40.75 151 PRO A O 1
ATOM 1235 N N . VAL A 1 152 ? -16.120 -9.224 -17.119 1.00 41.03 152 VAL A N 1
ATOM 1236 C CA . VAL A 1 152 ? -16.197 -7.914 -17.771 1.00 41.03 152 VAL A CA 1
ATOM 1237 C C . VAL A 1 152 ? -17.683 -7.592 -17.964 1.00 41.03 152 VAL A C 1
ATOM 1239 O O . VAL A 1 152 ? -18.378 -8.360 -18.640 1.00 41.03 152 VAL A O 1
ATOM 1242 N N . PRO A 1 153 ? -18.213 -6.501 -17.381 1.00 41.56 153 PRO A N 1
ATOM 1243 C CA . PRO A 1 153 ? -19.579 -6.084 -17.654 1.00 41.56 153 PRO A CA 1
ATOM 1244 C C . PRO A 1 153 ? -19.726 -5.859 -19.158 1.00 41.56 153 PRO A C 1
ATOM 1246 O O . PRO A 1 153 ? -18.887 -5.198 -19.772 1.00 41.56 153 PRO A O 1
ATOM 1249 N N . LYS A 1 154 ? -20.780 -6.408 -19.772 1.00 45.97 154 LYS A N 1
ATOM 1250 C CA . LYS A 1 154 ? -21.070 -6.138 -21.184 1.00 45.97 154 LYS A CA 1
ATOM 1251 C C . LYS A 1 154 ? -21.265 -4.631 -21.349 1.00 45.97 154 LYS A C 1
ATOM 1253 O O . LYS A 1 154 ? -22.229 -4.076 -20.827 1.00 45.97 154 LYS A O 1
ATOM 1258 N N . VAL A 1 155 ? -20.347 -3.978 -22.058 1.00 47.38 155 VAL A N 1
ATOM 1259 C CA . VAL A 1 155 ? -20.499 -2.573 -22.442 1.00 47.38 155 VAL A CA 1
ATOM 1260 C C . VAL A 1 155 ? -21.725 -2.490 -23.345 1.00 47.38 155 VAL A C 1
ATOM 1262 O O . VAL A 1 155 ? -21.760 -3.132 -24.392 1.00 47.38 155 VAL A O 1
ATOM 1265 N N . ASN A 1 156 ? -22.743 -1.738 -22.928 1.00 47.88 156 ASN A N 1
ATOM 1266 C CA . ASN A 1 156 ? -23.853 -1.385 -23.801 1.00 47.88 156 ASN A CA 1
ATOM 1267 C C . ASN A 1 156 ? -23.369 -0.267 -24.742 1.00 47.88 156 ASN A C 1
ATOM 1269 O O . ASN A 1 156 ? -23.097 0.831 -24.256 1.00 47.88 156 ASN A O 1
ATOM 1273 N N . PRO A 1 157 ? -23.240 -0.504 -26.059 1.00 53.62 157 PRO A N 1
ATOM 1274 C CA . PRO A 1 157 ? -22.764 0.515 -26.993 1.00 53.62 157 PRO A CA 1
ATOM 1275 C C . PRO A 1 157 ? -23.755 1.678 -27.189 1.00 53.62 157 PRO A C 1
ATOM 1277 O O . PRO A 1 157 ? -23.380 2.690 -27.768 1.00 53.62 157 PRO A O 1
ATOM 1280 N N . ASN A 1 158 ? -24.988 1.577 -26.673 1.00 48.19 158 ASN A N 1
ATOM 1281 C CA . ASN A 1 158 ? -26.040 2.588 -26.823 1.00 48.19 158 ASN A CA 1
ATOM 1282 C C . ASN A 1 158 ? -26.189 3.515 -25.601 1.00 48.19 158 ASN A C 1
ATOM 1284 O O . ASN A 1 158 ? -27.306 3.842 -25.200 1.00 48.19 158 ASN A O 1
ATOM 1288 N N . TYR A 1 159 ? -25.087 3.967 -24.999 1.00 46.41 159 TYR A N 1
ATOM 1289 C CA . TYR A 1 159 ? -25.146 5.146 -24.129 1.00 46.41 159 TYR A CA 1
ATOM 1290 C C . TYR A 1 159 ? -25.150 6.403 -25.006 1.00 46.41 159 TYR A C 1
ATOM 1292 O O . TYR A 1 159 ? -24.111 6.873 -25.462 1.00 46.41 159 TYR A O 1
ATOM 1300 N N . GLY A 1 160 ? -26.351 6.910 -25.286 1.00 46.91 160 GLY A N 1
ATOM 1301 C CA . GLY A 1 160 ? -26.563 8.120 -26.068 1.00 46.91 160 GLY A CA 1
ATOM 1302 C C . GLY A 1 160 ? -26.102 9.376 -25.330 1.00 46.91 160 GLY A C 1
ATOM 1303 O O . GLY A 1 160 ? -26.806 9.876 -24.461 1.00 46.91 160 GLY A O 1
ATOM 1304 N N . PHE A 1 161 ? -24.959 9.914 -25.746 1.00 44.72 161 PHE A N 1
ATOM 1305 C CA . PHE A 1 161 ? -24.709 11.352 -25.771 1.00 44.72 161 PHE A CA 1
ATOM 1306 C C . PHE A 1 161 ? -24.253 11.703 -27.192 1.00 44.72 161 PHE A C 1
ATOM 1308 O O . PHE A 1 161 ? -23.132 11.397 -27.595 1.00 44.72 161 PHE A O 1
ATOM 1315 N N . SER A 1 162 ? -25.164 12.285 -27.974 1.00 46.62 162 SER A N 1
ATOM 1316 C CA . SER A 1 162 ? -24.869 12.893 -29.275 1.00 46.62 162 SER A CA 1
ATOM 1317 C C . SER A 1 162 ? -24.142 14.220 -29.034 1.00 46.62 162 SER A C 1
ATOM 1319 O O . SER A 1 162 ? -24.642 15.062 -28.294 1.00 46.62 162 SER A O 1
ATOM 1321 N N . MET A 1 163 ? -22.969 14.422 -29.643 1.00 42.12 163 MET A N 1
ATOM 1322 C CA . MET A 1 163 ? -22.272 15.723 -29.687 1.00 42.12 163 MET A CA 1
ATOM 1323 C C . MET A 1 163 ? -22.497 16.447 -31.026 1.00 42.12 163 MET A C 1
ATOM 1325 O O . MET A 1 163 ? -21.625 17.175 -31.497 1.00 42.12 163 MET A O 1
ATOM 1329 N N . THR A 1 164 ? -23.647 16.232 -31.668 1.00 46.94 164 THR A N 1
ATOM 1330 C CA . THR A 1 164 ? -23.968 16.846 -32.970 1.00 46.94 164 THR A CA 1
ATOM 1331 C C . THR A 1 164 ? -25.293 17.601 -33.013 1.00 46.94 164 THR A C 1
ATOM 1333 O O . THR A 1 164 ? -25.677 18.054 -34.086 1.00 46.94 164 THR A O 1
ATOM 1336 N N . ASP A 1 165 ? -25.955 17.821 -31.879 1.00 37.19 165 ASP A N 1
ATOM 1337 C CA . ASP A 1 165 ? -27.188 18.609 -31.864 1.00 37.19 165 ASP A CA 1
ATOM 1338 C C . ASP A 1 165 ? -26.853 20.114 -31.803 1.00 37.19 165 ASP A C 1
ATOM 1340 O O . ASP A 1 165 ? -26.406 20.638 -30.778 1.00 37.19 165 ASP A O 1
ATOM 1344 N N . LYS A 1 166 ? -27.052 20.800 -32.934 1.00 39.66 166 LYS A N 1
ATOM 1345 C CA . LYS A 1 166 ? -27.317 22.241 -33.041 1.00 39.66 166 LYS A CA 1
ATOM 1346 C C . LYS A 1 166 ? -28.592 22.444 -33.843 1.00 39.66 166 LYS A C 1
ATOM 1348 O O . LYS A 1 166 ? -28.760 21.710 -34.841 1.00 39.66 166 LYS A O 1
#

pLDDT: mean 79.33, std 24.3, range [31.97, 98.38]

Organism: Adineta ricciae (NCBI:txid249248)

Solvent-accessible surface area (backbone atoms only — not comparable to full-atom values): 10069 Å² total; per-residue (Å²): 112,72,44,74,60,84,72,57,101,81,61,81,90,49,93,77,72,66,82,49,46,50,49,39,36,32,74,44,74,23,78,88,48,38,34,34,40,33,42,56,61,45,68,93,53,54,38,35,39,42,27,22,31,72,88,68,47,77,78,48,59,50,20,48,90,71,66,46,36,67,57,45,26,36,37,39,30,15,66,85,65,83,83,81,79,54,73,73,56,51,75,65,43,72,43,81,45,74,38,89,33,51,37,37,37,38,52,31,36,38,54,35,86,79,41,78,71,43,52,55,55,46,48,62,51,56,74,53,46,42,68,45,46,42,71,59,71,69,63,76,67,82,67,79,85,75,86,80,79,75,83,76,74,82,81,69,90,79,72,86,76,80,93,74,88,125

Secondary structure (DSSP, 8-state):
--B-----TT--SSSS--TTEEEEEEEEE-SSS-EEEEE---TT--EE--EEETTS-EEE--BTTTT-SS-EEEEEE-TT------HHHHHH-SEEEE-SSSEEEEEEEEE--S-HHHHHHHHHHHTT-EEEEHHHHHTS---------PPPP---S-----S---

Nearest PDB structures (foldseek):
  3u07-assembly2_B  TM=8.247E-01  e=3.468E-11  Vibrio parahaemolyticus
  3u07-assembly3_C  TM=8.219E-01  e=6.862E-11  Vibrio parahaemolyticus
  3osv-assembly3_D-3  TM=3.770E-01  e=1.976E-01  Pseudomonas aeruginosa
  3osv-assembly2_C-2  TM=3.538E-01  e=1.763E-01  Pseudomonas aeruginosa
  8qx6-assembly2_B  TM=2.754E-01  e=2.034E+00  Christiangramia forsetii KT0803

Mean predicted aligned error: 11.06 Å

Sequence (166 aa):
SMQSIIHSASFRGITTPNADTLYSTAWLDLDDEPWVFSHPDMGNRYYLFPMYEHWMSVIESPGTRTTGTGAATYLFTGPKWNGTLSSQLKQRITKHIRSPSRYLFILGRTYCLGKPEDYVAVHRLQDQYFLRPLSVFSSNKYQTPQEYNPPVPKVNPNYGFSMTDK

InterPro domains:
  IPR010679 Domain of unknown function DUF1254 [PF06863] (9-133)
  IPR037050 Domain of unknown function DUF1254 superfamily [G3DSA:2.60.40.1610] (7-147)

Foldseek 3Di:
DWDQDDDDPPDPPDDDDPLFWGKIKDKDFQPPFKKKKKFAQLDPWWKWKFKAAPVRDTQDIDICPPPNRHIAMEIEHEPPDPDDDDPVVVVRHPYYGYHPHRMMMIIMIITAPPDPVRVVVVVVRVQRIDMGGPVVVPPPPDDRDDPDDPPDPPDDPPPDDDPPDD